Protein AF-A0A2G8MV76-F1 (afdb_monomer_lite)

Secondary structure (DSSP, 8-state):
--GGGTT-EEE-HHHHHHHHS---SSSEEEEEEEEE-SSSEEEEEEEEETTT-EEEEEEEE-

Sequence (62 aa):
MNTELENLRTLDDDELEQVSGGISAFGYHADASVVNYGQGSILHVSWGSNGGKYNFFELKLC

Radius of gyration: 11.98 Å; chains: 1; bounding box: 26×30×32 Å

Foldseek 3Di:
DDPVVVFKDKFFQVRCCVPFVGADDDQKDWGWDWDCPPPAIKIWTWIDGPDTIIIIGIDGDD

pLDDT: mean 79.82, std 12.99, range [36.94, 91.88]

Structure (mmCIF, N/CA/C/O backbone):
data_AF-A0A2G8MV76-F1
#
_entry.id   AF-A0A2G8MV76-F1
#
loop_
_atom_site.group_PDB
_atom_site.id
_atom_site.type_symbol
_atom_site.label_atom_id
_atom_site.label_alt_id
_atom_site.label_comp_id
_atom_site.label_asym_id
_atom_site.label_entity_id
_atom_site.label_seq_id
_atom_site.pdbx_PDB_ins_code
_atom_site.Cartn_x
_atom_site.Cartn_y
_atom_site.Cartn_z
_atom_site.occupancy
_atom_site.B_iso_or_equiv
_atom_site.auth_seq_id
_atom_site.auth_comp_id
_atom_site.auth_asym_id
_atom_site.auth_atom_id
_atom_site.pdbx_PDB_model_num
ATOM 1 N N . MET A 1 1 ? -1.811 23.487 7.698 1.00 36.94 1 MET A N 1
ATOM 2 C CA . MET A 1 1 ? -0.846 22.372 7.664 1.00 36.94 1 MET A CA 1
ATOM 3 C C . MET A 1 1 ? -1.659 21.158 7.242 1.00 36.94 1 MET A C 1
ATOM 5 O O . MET A 1 1 ? -2.590 20.822 7.959 1.00 36.94 1 MET A O 1
ATOM 9 N N . ASN A 1 2 ? -1.470 20.665 6.013 1.00 45.66 2 ASN A N 1
ATOM 10 C CA . ASN A 1 2 ? -2.311 19.611 5.431 1.00 45.66 2 ASN A CA 1
ATOM 11 C C . ASN A 1 2 ? -1.850 18.258 5.978 1.00 45.66 2 ASN A C 1
ATOM 13 O O . ASN A 1 2 ? -0.814 17.755 5.558 1.00 45.66 2 ASN A O 1
ATOM 17 N N . THR A 1 3 ? -2.615 17.692 6.905 1.00 52.25 3 THR A N 1
ATOM 18 C CA . THR A 1 3 ? -2.373 16.383 7.537 1.00 52.25 3 THR A CA 1
ATOM 19 C C . THR A 1 3 ? -2.276 15.231 6.533 1.00 52.25 3 THR A C 1
ATOM 21 O O . THR A 1 3 ? -1.652 14.219 6.822 1.00 52.25 3 THR A O 1
ATOM 24 N N . GLU A 1 4 ? -2.830 15.380 5.327 1.00 52.06 4 GLU A N 1
ATOM 25 C CA . GLU A 1 4 ? -2.759 14.356 4.274 1.00 52.06 4 GLU A CA 1
ATOM 26 C C . GLU A 1 4 ? -1.336 14.127 3.735 1.00 52.06 4 GLU A C 1
ATOM 28 O O . GLU A 1 4 ? -1.016 13.024 3.305 1.00 52.06 4 GLU A O 1
ATOM 33 N N . LEU A 1 5 ? -0.458 15.137 3.799 1.00 54.25 5 LEU A N 1
ATOM 34 C CA . LEU A 1 5 ? 0.942 15.005 3.376 1.00 54.25 5 LEU A CA 1
ATOM 35 C C . LEU A 1 5 ? 1.822 14.302 4.421 1.00 54.25 5 LEU A C 1
ATOM 37 O O . LEU A 1 5 ? 2.894 13.821 4.068 1.00 54.25 5 LEU A O 1
ATOM 41 N N . GLU A 1 6 ? 1.392 14.225 5.685 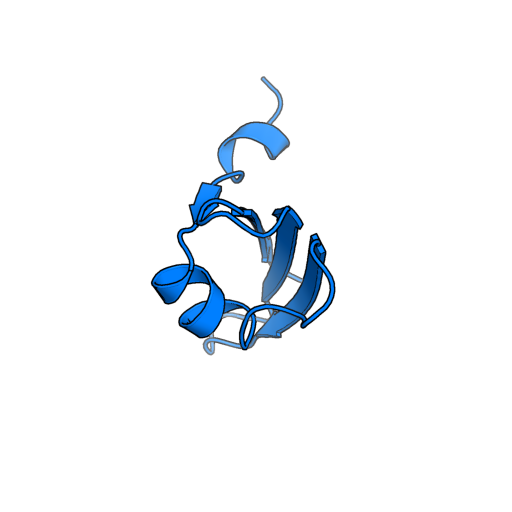1.00 60.03 6 GLU A N 1
ATOM 42 C CA . GLU A 1 6 ? 2.190 13.627 6.770 1.00 60.03 6 GLU A CA 1
ATOM 43 C C . GLU A 1 6 ? 2.166 12.091 6.756 1.00 60.03 6 GLU A C 1
ATOM 45 O O . GLU A 1 6 ? 3.066 11.464 7.309 1.00 60.03 6 GLU A O 1
ATOM 50 N N . ASN A 1 7 ? 1.189 11.484 6.074 1.00 74.88 7 ASN A N 1
ATOM 51 C CA . ASN A 1 7 ? 1.046 10.027 5.983 1.00 74.88 7 ASN A CA 1
ATOM 52 C C . ASN A 1 7 ? 1.560 9.440 4.659 1.00 74.88 7 ASN A C 1
ATOM 54 O O . ASN A 1 7 ? 1.442 8.234 4.443 1.00 74.88 7 ASN A O 1
ATOM 58 N N . LEU A 1 8 ? 2.121 10.269 3.772 1.00 87.56 8 LEU A N 1
ATOM 59 C CA . LEU A 1 8 ? 2.695 9.800 2.517 1.00 87.56 8 LEU A CA 1
ATOM 60 C C . LEU A 1 8 ? 4.114 9.279 2.752 1.00 87.56 8 LEU A C 1
ATOM 62 O O . LEU A 1 8 ? 5.014 10.016 3.156 1.00 87.56 8 LEU A O 1
ATOM 66 N N . ARG A 1 9 ? 4.320 8.001 2.456 1.00 90.50 9 ARG A N 1
ATOM 67 C CA . ARG A 1 9 ? 5.613 7.323 2.504 1.00 90.50 9 ARG A CA 1
ATOM 68 C C . ARG A 1 9 ? 6.024 6.887 1.105 1.00 90.50 9 ARG A C 1
ATOM 70 O O . ARG A 1 9 ? 5.204 6.776 0.196 1.00 90.50 9 ARG A O 1
ATOM 77 N N . THR A 1 10 ? 7.317 6.644 0.943 1.00 90.38 10 THR A N 1
ATOM 78 C CA . THR A 1 10 ? 7.862 5.991 -0.245 1.00 90.38 10 THR A CA 1
ATOM 79 C C . THR A 1 10 ? 8.321 4.598 0.148 1.00 90.38 10 THR A C 1
ATOM 81 O O . THR A 1 10 ? 9.063 4.487 1.120 1.00 90.38 10 THR A O 1
ATOM 84 N N . LEU A 1 11 ? 7.875 3.585 -0.588 1.00 90.00 11 LEU A N 1
ATOM 85 C CA . LEU A 1 11 ? 8.266 2.188 -0.411 1.00 90.00 11 LEU A CA 1
ATOM 86 C C . LEU A 1 11 ? 9.177 1.746 -1.550 1.00 90.00 11 LEU A C 1
ATOM 88 O O . LEU A 1 11 ? 8.983 2.190 -2.687 1.00 90.00 11 LEU A O 1
ATOM 92 N N . ASP A 1 12 ? 10.138 0.879 -1.259 1.00 90.25 12 ASP A N 1
ATOM 93 C CA . ASP A 1 12 ? 10.848 0.117 -2.289 1.00 90.25 12 ASP A CA 1
ATOM 94 C C . ASP A 1 12 ? 10.061 -1.126 -2.751 1.00 90.25 12 ASP A C 1
ATOM 96 O O . ASP A 1 12 ? 8.913 -1.336 -2.352 1.00 90.25 12 ASP A O 1
ATOM 100 N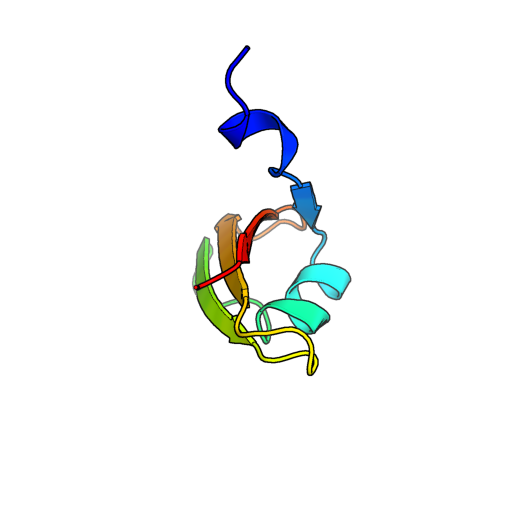 N . ASP A 1 13 ? 10.639 -1.907 -3.669 1.00 87.19 13 ASP A N 1
ATOM 101 C CA . ASP A 1 13 ? 9.999 -3.109 -4.223 1.00 87.19 13 ASP A CA 1
ATOM 102 C C . ASP A 1 13 ? 9.713 -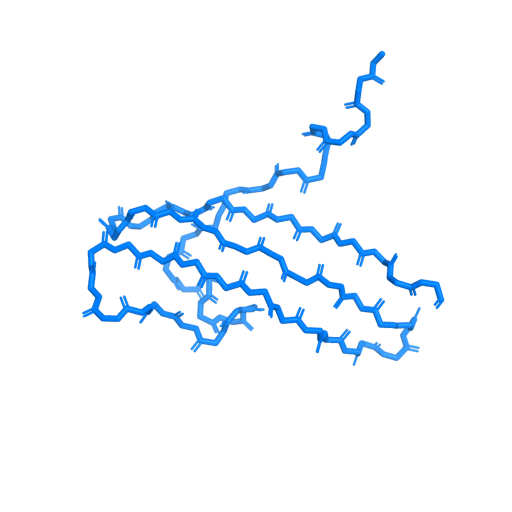4.165 -3.129 1.00 87.19 13 ASP A C 1
ATOM 104 O O . ASP A 1 13 ? 8.623 -4.743 -3.113 1.00 87.19 13 ASP A O 1
ATOM 108 N N . ASP A 1 14 ? 10.648 -4.367 -2.192 1.00 87.25 14 ASP A N 1
ATOM 109 C CA . ASP A 1 14 ? 10.541 -5.368 -1.120 1.00 87.25 14 ASP A CA 1
ATOM 110 C C . ASP A 1 14 ? 9.484 -4.955 -0.082 1.00 87.25 14 ASP A C 1
ATOM 112 O O . ASP A 1 14 ? 8.697 -5.777 0.398 1.00 87.25 14 ASP A O 1
ATOM 116 N N . GLU A 1 15 ? 9.446 -3.670 0.274 1.00 88.94 15 GLU A N 1
ATOM 117 C CA . GLU A 1 15 ? 8.435 -3.099 1.161 1.00 88.94 15 GLU A CA 1
ATOM 118 C C . GLU A 1 15 ? 7.043 -3.133 0.517 1.00 88.94 15 GLU A C 1
ATOM 120 O O . GLU A 1 15 ? 6.062 -3.472 1.184 1.00 88.94 15 GLU A O 1
ATOM 125 N N . LEU A 1 16 ? 6.942 -2.822 -0.782 1.00 87.88 16 LEU A N 1
ATOM 126 C CA . LEU A 1 16 ? 5.679 -2.858 -1.517 1.00 87.88 16 LEU A CA 1
ATOM 127 C C . LEU A 1 16 ? 5.089 -4.273 -1.562 1.00 87.88 16 LEU A C 1
ATOM 129 O O . LEU A 1 16 ? 3.883 -4.445 -1.364 1.00 87.88 16 LEU A O 1
ATOM 133 N N . GLU A 1 17 ? 5.920 -5.290 -1.802 1.00 86.69 17 GLU A N 1
ATOM 134 C CA . GLU A 1 17 ? 5.477 -6.686 -1.833 1.00 86.69 17 GLU A CA 1
ATOM 135 C C . GLU A 1 17 ? 4.866 -7.118 -0.494 1.00 86.69 17 GLU A C 1
ATOM 137 O O . GLU A 1 17 ? 3.820 -7.771 -0.468 1.00 86.69 17 GLU A O 1
ATOM 142 N N . GLN A 1 18 ? 5.447 -6.670 0.621 1.00 84.44 18 GLN A N 1
ATOM 143 C CA . GLN A 1 18 ? 4.962 -6.993 1.964 1.00 84.44 18 GLN A CA 1
ATOM 144 C C . GLN A 1 18 ? 3.607 -6.358 2.297 1.00 84.44 18 GLN A C 1
ATOM 146 O O . GLN A 1 18 ? 2.817 -6.968 3.020 1.00 84.44 18 GLN A O 1
ATOM 151 N N . VAL A 1 19 ? 3.334 -5.141 1.811 1.00 82.31 19 VAL A N 1
ATOM 152 C CA . VAL A 1 19 ? 2.157 -4.363 2.249 1.00 82.31 19 VAL A CA 1
ATOM 153 C C . VAL A 1 19 ? 1.037 -4.257 1.217 1.00 82.31 19 VAL A C 1
ATOM 155 O O . VAL A 1 19 ? -0.089 -3.936 1.596 1.00 82.31 19 VAL A O 1
ATOM 158 N N . SER A 1 20 ? 1.323 -4.480 -0.068 1.00 75.44 20 SER A N 1
ATOM 159 C CA . SER A 1 20 ? 0.368 -4.344 -1.185 1.00 75.44 20 SER A CA 1
ATOM 160 C C . SER A 1 20 ? 0.313 -5.579 -2.094 1.00 75.44 20 SER A C 1
ATOM 162 O O . SER A 1 20 ? -0.349 -5.552 -3.126 1.00 75.44 20 SER A O 1
ATOM 164 N N . GLY A 1 21 ? 0.992 -6.676 -1.737 1.00 70.12 21 GLY A N 1
ATOM 165 C CA . GLY A 1 21 ? 0.896 -7.944 -2.469 1.00 70.12 21 GLY A CA 1
ATOM 166 C C . GLY A 1 21 ? 1.659 -7.993 -3.799 1.00 70.12 21 GLY A C 1
ATOM 167 O O . GLY A 1 21 ? 1.460 -8.933 -4.569 1.00 70.12 21 GLY A O 1
ATOM 168 N N . GLY A 1 22 ? 2.542 -7.022 -4.055 1.00 66.12 22 GLY A N 1
ATOM 169 C CA . GLY A 1 22 ? 3.527 -7.067 -5.139 1.00 66.12 22 GLY A CA 1
ATOM 170 C C . GLY A 1 22 ? 3.284 -6.101 -6.299 1.00 66.12 22 GLY A C 1
ATOM 171 O O . GLY A 1 22 ? 2.303 -5.363 -6.353 1.00 66.12 22 GLY A O 1
ATOM 172 N N . ILE A 1 23 ? 4.236 -6.109 -7.233 1.00 66.25 23 ILE A N 1
ATOM 173 C CA . ILE A 1 23 ? 4.298 -5.208 -8.389 1.00 66.25 23 ILE A CA 1
ATOM 174 C C . ILE A 1 23 ? 3.418 -5.759 -9.514 1.00 66.25 23 ILE A C 1
ATOM 176 O O . ILE A 1 23 ? 3.596 -6.893 -9.967 1.00 66.25 23 ILE A O 1
ATOM 180 N N . SER A 1 24 ? 2.498 -4.943 -10.026 1.00 62.84 24 SER A N 1
ATOM 181 C CA . SER A 1 24 ? 1.738 -5.315 -11.223 1.00 62.84 24 SER A CA 1
ATOM 182 C C . SER A 1 24 ? 2.604 -5.251 -12.491 1.00 62.84 24 SER A C 1
ATOM 184 O O . SER A 1 24 ? 3.436 -4.368 -12.709 1.00 62.84 24 SER A O 1
ATOM 186 N N . ALA A 1 25 ? 2.427 -6.254 -13.348 1.00 57.19 25 ALA A N 1
ATOM 187 C CA . ALA A 1 25 ? 3.318 -6.553 -14.462 1.00 57.19 25 ALA A CA 1
ATOM 188 C C . ALA A 1 25 ? 3.119 -5.647 -15.696 1.00 57.19 25 ALA A C 1
ATOM 190 O O . ALA A 1 25 ? 3.054 -6.172 -16.794 1.00 57.19 25 ALA A O 1
ATOM 191 N N . PHE A 1 26 ? 3.007 -4.317 -15.573 1.00 66.00 26 PHE A N 1
ATOM 192 C CA . PHE A 1 26 ? 2.833 -3.424 -16.741 1.00 66.00 26 PHE A CA 1
ATOM 193 C C . PHE A 1 26 ? 3.397 -2.004 -16.555 1.00 66.00 26 PHE A C 1
ATOM 195 O O . PHE A 1 26 ? 2.744 -1.016 -16.881 1.00 66.00 26 PHE A O 1
ATOM 202 N N . GLY A 1 27 ? 4.632 -1.874 -16.056 1.00 70.62 27 GLY A N 1
ATOM 203 C CA . GLY A 1 27 ? 5.377 -0.599 -16.033 1.00 70.62 27 GLY A CA 1
ATOM 204 C C . GLY A 1 27 ? 4.836 0.467 -15.069 1.00 70.62 27 GLY A C 1
ATOM 205 O O . GLY A 1 27 ? 5.499 1.476 -14.829 1.00 70.62 27 GLY A O 1
ATOM 206 N N . TYR A 1 28 ? 3.667 0.230 -14.491 1.00 78.12 28 TYR A N 1
ATOM 207 C CA . TYR A 1 28 ? 3.010 1.052 -13.498 1.00 78.12 28 TYR A CA 1
ATOM 208 C C . TYR A 1 28 ? 2.311 0.142 -12.496 1.00 78.12 28 TYR A C 1
ATOM 210 O O . TYR A 1 28 ? 1.686 -0.845 -12.879 1.00 78.12 28 TYR A O 1
ATOM 218 N N . HIS A 1 29 ? 2.412 0.524 -11.232 1.00 84.88 29 HIS A N 1
ATOM 219 C CA . HIS A 1 29 ? 1.744 -0.076 -10.099 1.00 84.88 29 HIS A CA 1
ATOM 220 C C . HIS A 1 29 ? 0.684 0.883 -9.568 1.00 84.88 29 HIS A C 1
ATOM 222 O O . HIS A 1 29 ? 0.969 2.063 -9.357 1.00 84.88 29 HIS A O 1
ATOM 228 N N . ALA A 1 30 ? -0.515 0.366 -9.319 1.00 86.19 30 ALA A N 1
ATOM 229 C CA . ALA A 1 30 ? -1.507 0.992 -8.459 1.00 86.19 30 ALA A CA 1
ATOM 230 C C . ALA A 1 30 ? -2.318 -0.097 -7.761 1.00 86.19 30 ALA A C 1
ATOM 232 O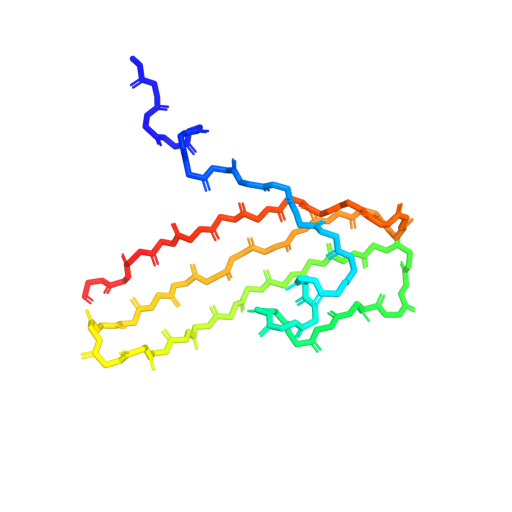 O . ALA A 1 30 ? -2.892 -0.955 -8.430 1.00 86.19 30 ALA A O 1
ATOM 233 N N . ASP A 1 31 ? -2.380 -0.034 -6.437 1.00 87.19 31 ASP A N 1
ATOM 234 C CA . ASP A 1 31 ? -3.163 -0.948 -5.615 1.00 87.19 31 ASP A CA 1
ATOM 235 C C . ASP A 1 31 ? -3.916 -0.188 -4.521 1.00 87.19 31 ASP A C 1
ATOM 237 O O . AS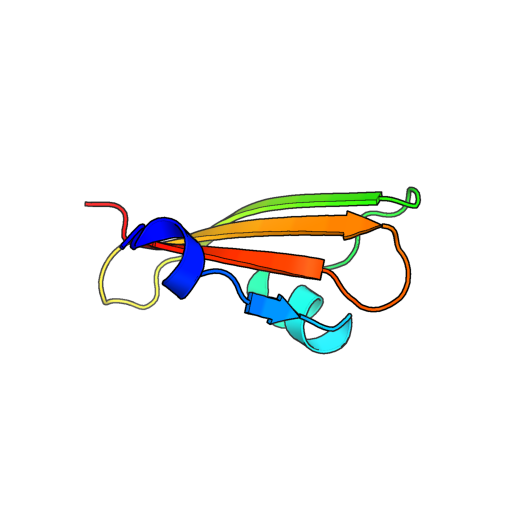P A 1 31 ? -3.470 0.855 -4.030 1.00 87.19 31 ASP A O 1
ATOM 241 N N . ALA A 1 32 ? -5.075 -0.733 -4.153 1.00 88.88 32 ALA A N 1
ATOM 242 C CA . ALA A 1 32 ? -5.825 -0.327 -2.981 1.00 88.88 32 ALA A CA 1
ATOM 243 C C . ALA A 1 32 ? -6.363 -1.575 -2.275 1.00 88.88 32 ALA A C 1
ATOM 245 O O . ALA A 1 32 ? -7.258 -2.254 -2.785 1.00 88.88 32 ALA A O 1
ATOM 246 N N . SER A 1 33 ? -5.843 -1.856 -1.085 1.00 88.88 33 SER A N 1
ATOM 247 C CA . SER A 1 33 ? -6.143 -3.073 -0.333 1.00 88.88 33 SER A CA 1
ATOM 248 C C . SER A 1 33 ? -6.559 -2.750 1.098 1.00 88.88 33 SER A C 1
ATOM 250 O O . SER A 1 33 ? -6.057 -1.824 1.730 1.00 88.88 33 SER A O 1
ATOM 252 N N . VAL A 1 34 ? -7.531 -3.501 1.622 1.00 89.44 34 VAL A N 1
ATOM 253 C CA . VAL A 1 34 ? -7.977 -3.361 3.013 1.00 89.44 34 VAL A CA 1
ATOM 254 C C . VAL A 1 34 ? -7.346 -4.464 3.846 1.00 89.44 34 VAL A C 1
ATOM 256 O O . VAL A 1 34 ? -7.594 -5.646 3.608 1.00 89.44 34 VAL A O 1
ATOM 259 N N . VAL A 1 35 ? -6.568 -4.070 4.848 1.00 87.19 35 VAL A N 1
ATOM 260 C CA . VAL A 1 35 ? -5.873 -4.970 5.769 1.00 87.19 35 VAL A CA 1
ATOM 261 C C . VAL A 1 35 ? -6.423 -4.773 7.180 1.00 87.19 35 VAL A C 1
ATOM 263 O O . VAL A 1 35 ? -6.787 -3.667 7.572 1.00 87.19 35 VAL A O 1
ATOM 266 N N . ASN A 1 36 ? -6.522 -5.847 7.965 1.00 87.62 36 ASN A N 1
ATOM 267 C CA . ASN A 1 36 ? -6.972 -5.779 9.354 1.00 87.62 36 ASN A CA 1
ATOM 268 C C . ASN A 1 36 ? -5.891 -6.338 10.285 1.00 87.62 36 ASN A C 1
ATOM 270 O O . ASN A 1 36 ? -5.676 -7.546 10.344 1.00 87.62 36 ASN A O 1
ATOM 274 N N . TYR A 1 37 ? -5.241 -5.449 11.039 1.00 81.69 37 TYR A N 1
ATOM 275 C CA . TYR A 1 37 ? -4.195 -5.790 12.012 1.00 81.69 37 TYR A CA 1
ATOM 276 C C . TYR A 1 37 ? -4.733 -6.014 13.438 1.00 81.69 37 TYR A C 1
ATOM 278 O O . TYR A 1 37 ? -4.003 -5.882 14.418 1.00 81.69 37 TYR A O 1
ATOM 286 N N . GLY A 1 38 ? -6.032 -6.288 13.595 1.00 82.12 38 GLY A N 1
ATOM 287 C CA . GLY A 1 38 ? -6.688 -6.445 14.899 1.00 82.12 38 GLY A CA 1
ATOM 288 C C . GLY A 1 38 ? -7.004 -5.127 15.623 1.00 82.12 38 GLY A C 1
ATOM 289 O O . GLY A 1 38 ? -7.572 -5.154 16.711 1.00 82.12 38 GLY A O 1
ATOM 290 N N . GLN A 1 39 ? -6.679 -3.974 15.025 1.00 74.56 39 GLN A N 1
ATOM 291 C CA . GLN A 1 39 ? -6.920 -2.624 15.573 1.00 74.56 39 GLN A CA 1
ATOM 292 C C . GLN A 1 39 ? -7.966 -1.814 14.778 1.00 74.56 39 GLN A C 1
ATOM 294 O O . GLN A 1 39 ? -8.109 -0.597 14.963 1.00 74.56 39 GLN A O 1
ATOM 299 N N . GLY A 1 40 ? -8.692 -2.496 13.891 1.00 83.44 40 GLY A N 1
ATOM 300 C CA . GLY A 1 40 ? -9.570 -1.909 12.883 1.00 83.44 40 GLY A CA 1
ATOM 301 C C . GLY A 1 40 ? -9.063 -2.190 11.471 1.00 83.44 40 GLY A C 1
ATOM 302 O O . GLY A 1 40 ? -7.956 -2.702 11.282 1.00 83.44 40 GLY A O 1
ATOM 303 N N . SER A 1 41 ? -9.897 -1.874 10.487 1.00 89.62 41 SER A N 1
ATOM 304 C CA . SER A 1 41 ? -9.534 -1.989 9.078 1.00 89.62 41 SER A CA 1
ATOM 305 C C . SER A 1 41 ? -8.684 -0.788 8.667 1.00 89.62 41 SER A C 1
ATOM 307 O O . SER A 1 41 ? -8.996 0.349 9.017 1.00 89.62 41 SER A O 1
ATOM 309 N N . ILE A 1 42 ? -7.614 -1.028 7.923 1.00 89.69 42 ILE A N 1
ATOM 310 C CA . ILE A 1 42 ? -6.745 -0.005 7.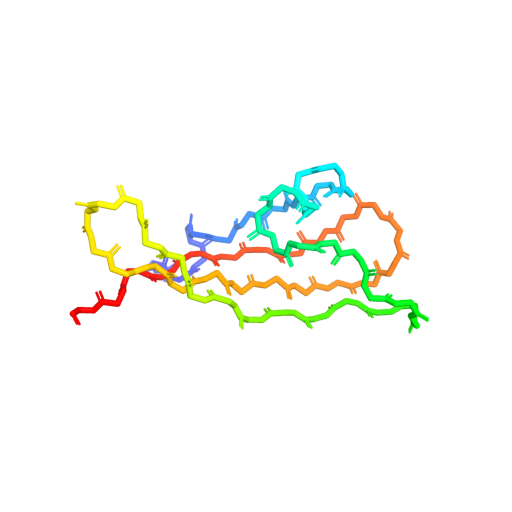345 1.00 89.69 42 ILE A CA 1
ATOM 311 C C . ILE A 1 42 ? -6.802 -0.163 5.830 1.00 89.69 42 ILE A C 1
ATOM 313 O O . ILE A 1 42 ? -6.678 -1.270 5.314 1.00 89.69 42 ILE A O 1
ATOM 317 N N . LEU A 1 43 ? -7.025 0.939 5.123 1.00 89.38 43 LEU A N 1
ATOM 318 C CA . LEU A 1 43 ? -6.875 1.018 3.681 1.00 89.38 43 LEU A CA 1
ATOM 319 C C . LEU A 1 43 ? -5.426 1.371 3.361 1.00 89.38 43 LEU A C 1
ATOM 321 O O . LEU A 1 43 ? -4.937 2.427 3.761 1.00 89.38 43 LEU A O 1
ATOM 325 N N . HIS A 1 44 ? -4.773 0.489 2.626 1.00 91.88 44 HIS A N 1
ATOM 326 C CA . HIS A 1 44 ? -3.484 0.705 2.000 1.00 91.88 44 HIS A CA 1
ATOM 327 C C . HIS A 1 44 ? -3.721 1.190 0.582 1.00 91.88 44 HIS A C 1
ATOM 329 O O . HIS A 1 44 ? -4.514 0.594 -0.145 1.00 91.88 44 HIS A O 1
ATOM 335 N N . VAL A 1 45 ? -3.038 2.258 0.186 1.00 90.25 45 VAL A N 1
ATOM 336 C CA . VAL A 1 45 ? -3.041 2.725 -1.200 1.00 90.25 45 VAL A CA 1
ATOM 337 C C . VAL A 1 45 ? -1.603 2.926 -1.632 1.00 90.25 45 VAL A C 1
ATOM 339 O O . VAL A 1 45 ? -0.872 3.687 -0.997 1.00 90.25 45 VAL A O 1
ATOM 342 N N . SER A 1 46 ? -1.202 2.263 -2.713 1.00 90.56 46 SER A N 1
ATOM 343 C CA . SER A 1 46 ? 0.132 2.395 -3.294 1.00 90.56 46 SER A CA 1
ATOM 344 C C . SER A 1 46 ? 0.071 2.684 -4.786 1.00 90.56 46 SER A C 1
ATOM 346 O O . SER A 1 46 ? -0.798 2.179 -5.490 1.00 90.56 46 SER A O 1
ATOM 348 N N . TRP A 1 47 ? 0.985 3.520 -5.286 1.00 90.38 47 TRP A N 1
ATOM 349 C CA . TRP A 1 47 ? 1.119 3.781 -6.720 1.00 90.38 47 TRP A CA 1
ATOM 350 C C . TRP A 1 47 ? 2.517 4.252 -7.116 1.00 90.38 47 TRP A C 1
ATOM 352 O O . TRP A 1 47 ? 3.202 4.959 -6.377 1.00 90.38 47 TRP A O 1
ATOM 362 N N . GLY A 1 48 ? 2.932 3.937 -8.337 1.00 88.06 48 GLY A N 1
ATOM 363 C CA . GLY A 1 48 ? 4.214 4.379 -8.878 1.00 88.06 48 GLY A CA 1
ATOM 364 C C . GLY A 1 48 ? 4.526 3.735 -10.219 1.00 88.06 48 GLY A C 1
ATOM 365 O O . GLY A 1 48 ? 3.830 2.835 -10.667 1.00 88.06 48 GLY A O 1
ATOM 366 N N . SER A 1 49 ? 5.570 4.205 -10.887 1.00 79.06 49 SER A N 1
ATOM 367 C CA . SER A 1 49 ? 6.122 3.535 -12.069 1.00 79.06 49 SER A CA 1
ATOM 368 C C . SER A 1 49 ? 7.124 2.466 -11.644 1.00 79.06 49 SER A C 1
ATOM 370 O O . SER A 1 49 ? 7.877 2.698 -10.698 1.00 79.06 49 SER A O 1
ATOM 372 N N . ASN A 1 50 ? 7.191 1.347 -12.372 1.00 68.44 50 ASN A N 1
ATOM 373 C CA . ASN A 1 50 ? 8.185 0.303 -12.105 1.00 68.44 50 ASN A CA 1
ATOM 374 C C . ASN A 1 50 ? 9.596 0.910 -12.132 1.00 68.44 50 ASN A C 1
ATOM 376 O O . ASN A 1 50 ? 9.975 1.568 -13.103 1.00 68.44 50 ASN A O 1
ATOM 380 N N . GLY A 1 51 ? 10.356 0.705 -11.055 1.00 69.69 51 GLY A N 1
ATOM 381 C CA . GLY A 1 51 ? 11.666 1.341 -10.882 1.00 69.69 51 GLY A CA 1
ATOM 382 C C . GLY A 1 51 ? 12.132 1.516 -9.434 1.00 69.69 51 GLY A C 1
ATOM 383 O O . GLY A 1 51 ? 13.056 2.297 -9.205 1.00 69.69 51 GLY A O 1
ATOM 384 N N . GLY A 1 52 ? 11.511 0.825 -8.471 1.00 75.12 52 GLY A N 1
ATOM 385 C CA . GLY A 1 52 ? 12.024 0.700 -7.105 1.00 75.12 52 GLY A CA 1
ATOM 386 C C . GLY A 1 52 ? 11.571 1.757 -6.102 1.00 75.12 52 GLY A C 1
ATOM 387 O O . GLY A 1 52 ? 12.111 1.780 -5.000 1.00 75.12 52 GLY A O 1
ATOM 388 N N . LYS A 1 53 ? 10.633 2.653 -6.449 1.00 87.12 53 LYS A N 1
ATOM 389 C CA . LYS A 1 53 ? 10.041 3.613 -5.498 1.00 87.12 53 LYS A CA 1
ATOM 390 C C . LYS A 1 53 ? 8.565 3.869 -5.783 1.00 87.12 53 LYS A C 1
ATOM 392 O O . LYS A 1 53 ? 8.221 4.395 -6.842 1.00 87.12 53 LYS A O 1
ATOM 397 N N . TYR A 1 54 ? 7.718 3.586 -4.801 1.00 89.69 54 TYR A N 1
ATOM 398 C CA . TYR A 1 54 ? 6.266 3.734 -4.884 1.00 89.69 54 TYR A CA 1
ATOM 399 C C . TYR A 1 54 ? 5.772 4.667 -3.798 1.00 89.69 54 TYR A C 1
ATOM 401 O O . TYR A 1 54 ? 6.248 4.634 -2.668 1.00 89.69 54 TYR A O 1
ATOM 409 N N . ASN A 1 55 ? 4.798 5.498 -4.133 1.00 91.75 55 ASN A N 1
ATOM 410 C CA . ASN A 1 55 ? 4.063 6.255 -3.138 1.00 91.75 55 ASN A CA 1
ATOM 411 C C . ASN A 1 55 ? 3.133 5.310 -2.395 1.00 91.75 55 ASN A C 1
ATOM 413 O O . ASN A 1 55 ? 2.544 4.419 -3.004 1.00 91.75 55 ASN A O 1
ATOM 417 N N . PHE A 1 56 ? 2.992 5.536 -1.100 1.00 91.88 56 PHE A N 1
ATOM 418 C CA . PHE A 1 56 ? 2.156 4.740 -0.228 1.00 91.88 56 PHE A CA 1
ATOM 419 C C . PHE A 1 56 ? 1.541 5.621 0.846 1.00 91.88 56 PHE A C 1
ATOM 421 O O . PHE A 1 56 ? 2.229 6.464 1.421 1.00 91.88 56 PHE A O 1
ATOM 428 N N . PHE A 1 57 ? 0.267 5.413 1.150 1.00 90.81 57 PHE A N 1
ATOM 429 C CA . PHE A 1 57 ? -0.328 5.948 2.367 1.00 90.81 57 PHE A CA 1
ATOM 430 C C . PHE A 1 57 ? -1.321 4.964 2.973 1.00 90.81 57 PHE A C 1
ATOM 432 O O . PHE A 1 57 ? -1.881 4.098 2.295 1.00 90.81 57 PHE A O 1
ATOM 439 N N . GLU A 1 58 ? -1.553 5.155 4.267 1.00 89.50 58 GLU A N 1
ATOM 440 C CA . GLU A 1 58 ? -2.470 4.356 5.066 1.00 89.50 58 GLU A CA 1
ATOM 441 C C . GLU A 1 58 ? -3.593 5.238 5.602 1.00 89.50 58 GLU A C 1
ATOM 443 O O . GLU A 1 58 ? -3.373 6.364 6.059 1.00 89.50 58 GLU A O 1
ATOM 448 N N . LEU A 1 59 ? -4.811 4.705 5.575 1.00 87.81 59 LEU A N 1
ATOM 449 C CA . LEU A 1 59 ? -5.982 5.347 6.150 1.00 87.81 59 LEU A CA 1
ATOM 450 C C . LEU A 1 59 ? -6.733 4.356 7.032 1.00 87.81 59 LEU A C 1
ATOM 452 O O . LEU A 1 59 ? -7.186 3.313 6.567 1.00 87.81 59 LEU A O 1
ATOM 456 N N . LYS A 1 60 ? -6.929 4.700 8.307 1.00 87.50 60 LYS A N 1
ATOM 457 C CA . LYS A 1 60 ? -7.800 3.918 9.186 1.00 87.50 60 LYS A CA 1
ATOM 458 C C . LYS A 1 60 ? -9.255 4.065 8.735 1.00 87.50 60 LYS A C 1
ATOM 460 O O . LYS A 1 60 ? -9.775 5.176 8.681 1.00 87.50 60 LYS A O 1
ATOM 465 N N . LEU A 1 61 ? -9.901 2.943 8.443 1.00 83.31 61 LEU A N 1
ATOM 466 C CA . LEU A 1 61 ? -11.327 2.870 8.153 1.00 83.31 61 LEU A CA 1
ATOM 467 C C . LEU A 1 61 ? -12.088 2.714 9.477 1.00 83.31 61 LEU A C 1
ATOM 469 O O . LEU A 1 61 ? -11.715 1.894 10.321 1.00 83.31 61 LEU A O 1
ATOM 473 N N . CYS A 1 62 ? -13.099 3.561 9.667 1.00 72.81 62 CYS A N 1
ATOM 474 C CA . CYS A 1 62 ? -13.914 3.647 10.880 1.00 72.81 62 CYS A CA 1
ATOM 475 C C . CYS A 1 62 ? -14.794 2.412 11.094 1.00 72.81 62 CYS A C 1
ATOM 477 O O . CYS A 1 62 ? -15.384 1.932 10.099 1.00 72.81 62 CYS A O 1
#